Protein AF-A0A7Y7BG64-F1 (afdb_monomer)

Radius of gyration: 17.64 Å; Cα contacts (8 Å, |Δi|>4): 83; chains: 1; bounding box: 41×30×50 Å

Secondary structure (DSSP, 8-state):
-BPPTTHHHHHHHHHHHHHHHHHHHS----GGG-TTSHHHHHHHHHHHHTTS-S-----TTGGG--HHHHHHHHS-S-HHHHHHHHHHHHHHHHHHHHHHHHHHTT-BHHHHHHHHHH-

Foldseek 3Di:
DQDDPVVLVVLLVVLVVVLVVCVVPPDDDDCVVPVPDPVVLLVQLLCCLLVVDVDHDDDPPSVVVNVLSNQLNVDDPDNVVSSSVSVSVVSSVVSVVVVVVVSVVRDDPVVNVVVSVVD

Solvent-accessible surface area (backbone atoms only — not comparable to full-atom values): 6946 Å² total; per-residue (Å²): 108,73,57,58,77,72,54,54,60,53,54,48,51,50,51,52,53,50,51,56,50,46,65,73,71,52,78,82,80,68,62,87,84,43,77,85,43,67,66,52,52,43,46,41,50,21,35,28,68,62,70,76,34,97,67,65,92,52,61,90,68,52,71,77,59,48,64,64,28,50,58,20,38,74,40,67,92,50,66,68,65,15,47,50,50,49,50,53,52,53,51,47,49,50,52,51,52,52,50,55,51,41,47,74,74,55,44,40,53,72,59,51,52,60,51,58,75,74,105

pLDDT: mean 89.22, std 7.75, range [63.16, 97.62]

Sequence (119 aa):
MRIKGYWLFVFLGLTVAAFFFYRQTQPSLSYDIAPEFDGNDYRNIYDYFKDYREDYKVPHPFHQRVLVPFIASVFGSDIIPSFQYVNLIFSLLSVAVLFLLWRDLGFELKWFWAAFIWL

Mean predicted aligned error: 5.16 Å

Structure (mmCIF, N/CA/C/O backbone):
data_AF-A0A7Y7BG64-F1
#
_entry.id   AF-A0A7Y7BG64-F1
#
loop_
_atom_site.group_PDB
_atom_site.id
_atom_site.type_symbol
_atom_site.label_atom_id
_atom_site.label_alt_id
_atom_site.label_comp_id
_atom_site.label_asym_id
_atom_site.label_entity_id
_atom_site.label_seq_id
_atom_site.pdbx_PDB_ins_code
_atom_site.Cartn_x
_atom_site.Cartn_y
_atom_site.Cartn_z
_atom_site.occupancy
_atom_site.B_iso_or_equiv
_atom_site.auth_seq_id
_atom_site.auth_comp_id
_atom_site.auth_asym_id
_atom_site.auth_atom_id
_atom_site.pdbx_PDB_model_num
ATOM 1 N N . MET A 1 1 ? -15.366 -1.732 24.835 1.00 63.16 1 MET A N 1
ATOM 2 C CA . MET A 1 1 ? -16.336 -0.952 24.010 1.00 63.16 1 MET A CA 1
ATOM 3 C C . MET A 1 1 ? -16.162 -1.311 22.540 1.00 63.16 1 MET A C 1
ATOM 5 O O . MET A 1 1 ? -15.037 -1.236 22.051 1.00 63.16 1 MET A O 1
ATOM 9 N N . ARG A 1 2 ? -17.248 -1.676 21.839 1.00 76.81 2 ARG A N 1
ATOM 10 C CA . ARG A 1 2 ? -17.213 -1.940 20.388 1.00 76.81 2 ARG A CA 1
ATOM 11 C C . ARG A 1 2 ? -16.785 -0.686 19.623 1.00 76.81 2 ARG A C 1
ATOM 13 O O . ARG A 1 2 ? -17.228 0.421 19.941 1.00 76.81 2 ARG A O 1
ATOM 20 N N . ILE A 1 3 ? -15.918 -0.865 18.633 1.00 84.75 3 ILE A N 1
ATOM 21 C CA . ILE A 1 3 ? -15.406 0.229 17.811 1.00 84.75 3 ILE A CA 1
ATOM 22 C C . ILE A 1 3 ? -16.516 0.819 16.929 1.00 84.75 3 ILE A C 1
ATOM 24 O O . ILE A 1 3 ? -17.296 0.103 16.300 1.00 84.75 3 ILE A O 1
ATOM 28 N N . LYS A 1 4 ? -16.615 2.148 16.902 1.00 90.44 4 LYS A N 1
ATOM 29 C CA . LYS A 1 4 ? -17.594 2.876 16.082 1.00 90.44 4 LYS A CA 1
ATOM 30 C C . LYS A 1 4 ? -17.036 3.161 14.688 1.00 90.44 4 LYS A C 1
ATOM 32 O O . LYS A 1 4 ? -15.836 3.340 14.531 1.00 90.44 4 LYS A O 1
ATOM 37 N N . GLY A 1 5 ? -17.915 3.265 13.689 1.00 91.62 5 GLY A N 1
ATOM 38 C CA . GLY A 1 5 ? -17.519 3.431 12.284 1.00 91.62 5 GLY A CA 1
ATOM 39 C C . GLY A 1 5 ? -16.644 4.655 11.992 1.00 91.62 5 GLY A C 1
ATOM 40 O O . GLY A 1 5 ? -15.774 4.571 11.138 1.00 91.62 5 GLY A O 1
ATOM 41 N N . TYR A 1 6 ? -16.799 5.757 12.734 1.00 93.94 6 TYR A N 1
ATOM 42 C CA . TYR A 1 6 ? -15.993 6.966 12.516 1.00 93.94 6 TYR A CA 1
ATOM 43 C C . TYR A 1 6 ? -14.493 6.764 12.786 1.00 93.94 6 TYR A C 1
ATOM 45 O O . TYR A 1 6 ? -13.680 7.519 12.262 1.00 93.94 6 TYR A O 1
ATOM 53 N N . TRP A 1 7 ? -14.110 5.746 13.569 1.00 94.69 7 TRP A N 1
ATOM 54 C CA . TRP A 1 7 ? -12.699 5.434 13.816 1.00 94.69 7 TRP A CA 1
ATOM 55 C C . TRP A 1 7 ? -11.965 5.006 12.546 1.00 94.69 7 TRP A C 1
ATOM 57 O O . TRP A 1 7 ? -10.754 5.185 12.476 1.00 94.69 7 TRP A O 1
ATOM 67 N N . LEU A 1 8 ? -12.680 4.517 11.526 1.00 95.75 8 LEU A N 1
ATOM 68 C CA . LEU A 1 8 ? -12.088 4.209 10.227 1.00 95.75 8 LEU A CA 1
ATOM 69 C C . LEU A 1 8 ? -11.375 5.433 9.644 1.00 95.75 8 LEU A C 1
ATOM 71 O O . LEU A 1 8 ? -10.234 5.327 9.214 1.00 95.75 8 LEU A O 1
ATOM 75 N N . PHE A 1 9 ? -12.007 6.609 9.690 1.00 96.81 9 PHE A N 1
ATOM 76 C CA . PHE A 1 9 ? -11.412 7.837 9.157 1.00 96.81 9 PHE A CA 1
ATOM 77 C C . PHE A 1 9 ? -10.154 8.257 9.919 1.00 96.81 9 PHE A C 1
ATOM 79 O O . PHE A 1 9 ? -9.234 8.799 9.316 1.00 96.81 9 PHE A O 1
ATOM 86 N N . VAL A 1 10 ? -10.089 7.966 11.223 1.00 95.94 10 VAL A N 1
ATOM 87 C CA . VAL A 1 10 ? -8.889 8.216 12.032 1.00 95.94 10 VAL A CA 1
ATOM 88 C C . VAL A 1 10 ? -7.742 7.328 11.555 1.00 95.94 10 VAL A C 1
ATOM 90 O O . VAL A 1 10 ? -6.668 7.843 11.263 1.00 95.94 10 VAL A O 1
ATOM 93 N N . PHE A 1 11 ? -7.971 6.019 11.414 1.00 95.88 11 PHE A N 1
ATOM 94 C CA . PHE A 1 11 ? -6.931 5.095 10.951 1.00 95.88 11 PHE A CA 1
ATOM 95 C C . PHE A 1 11 ? -6.493 5.386 9.515 1.00 95.88 11 PHE A C 1
ATOM 97 O O . PHE A 1 11 ? -5.297 5.443 9.258 1.00 95.88 11 PHE A O 1
ATOM 104 N N . LEU A 1 12 ? -7.428 5.674 8.603 1.00 97.56 12 LEU A N 1
ATOM 105 C CA . LEU A 1 12 ? -7.090 6.080 7.235 1.00 97.56 12 LEU A CA 1
ATOM 106 C C . LEU A 1 12 ? -6.263 7.372 7.216 1.00 97.56 12 LEU A C 1
ATOM 108 O O . LEU A 1 12 ? -5.255 7.441 6.517 1.00 97.56 12 LEU A O 1
ATOM 112 N N . GLY A 1 13 ? -6.646 8.378 8.009 1.00 97.62 13 GLY A N 1
ATOM 113 C CA . GLY A 1 13 ? -5.891 9.626 8.128 1.00 97.62 13 GLY A CA 1
ATOM 114 C C . GLY A 1 13 ? -4.470 9.406 8.651 1.00 97.62 13 GLY A C 1
ATOM 115 O O . GLY A 1 13 ? -3.520 9.964 8.103 1.00 97.62 13 GLY A O 1
ATOM 116 N N . LEU A 1 14 ? -4.310 8.541 9.657 1.00 96.62 14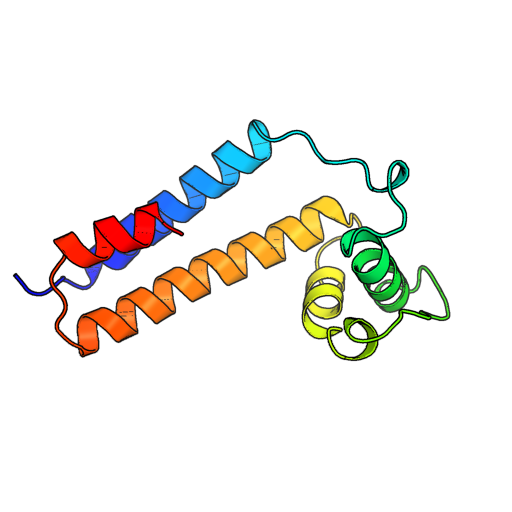 LEU A N 1
ATOM 117 C CA . LEU A 1 14 ? -2.997 8.157 10.178 1.00 96.62 14 LEU A CA 1
ATOM 118 C C . LEU A 1 14 ? -2.163 7.398 9.142 1.00 96.62 14 LEU A C 1
ATOM 120 O O . LEU A 1 14 ? -0.977 7.681 9.019 1.00 96.62 14 LEU A O 1
ATOM 124 N N . THR A 1 15 ? -2.763 6.498 8.358 1.00 96.75 15 THR A N 1
ATOM 125 C CA . THR A 1 15 ? -2.069 5.790 7.271 1.00 96.75 15 THR A CA 1
ATOM 126 C C . THR A 1 15 ? -1.559 6.757 6.210 1.00 96.75 15 THR A C 1
ATOM 128 O O . THR A 1 15 ? -0.409 6.646 5.794 1.00 96.75 15 THR A O 1
ATOM 131 N N . VAL A 1 16 ? -2.371 7.739 5.801 1.00 97.38 16 VAL A N 1
ATOM 132 C CA . VAL A 1 16 ? -1.934 8.787 4.864 1.00 97.38 16 VAL A CA 1
ATOM 133 C C . VAL A 1 16 ? -0.773 9.585 5.462 1.00 97.38 16 VAL A C 1
ATOM 135 O O . VAL A 1 16 ? 0.256 9.749 4.808 1.00 97.38 16 VAL A O 1
ATOM 138 N 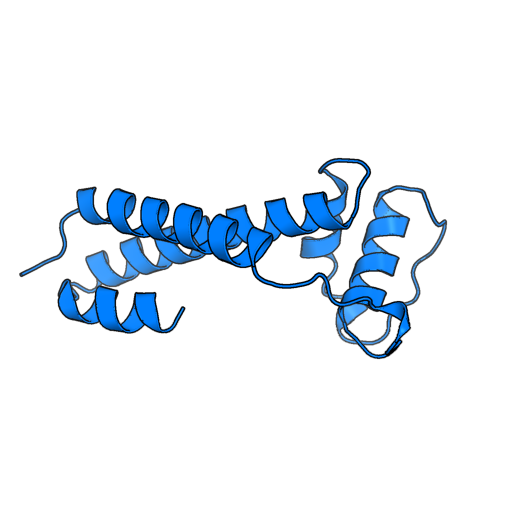N . ALA A 1 17 ? -0.910 10.054 6.705 1.00 96.50 17 ALA A N 1
ATOM 139 C CA . ALA A 1 17 ? 0.127 10.840 7.370 1.00 96.50 17 ALA A CA 1
ATOM 140 C C . ALA A 1 17 ? 1.449 10.063 7.494 1.00 96.50 17 ALA A C 1
ATOM 142 O O . ALA A 1 17 ? 2.503 10.585 7.128 1.00 96.50 17 ALA A O 1
ATOM 143 N N . ALA A 1 18 ? 1.388 8.804 7.935 1.00 94.25 18 ALA A N 1
ATOM 144 C CA . ALA A 1 18 ? 2.544 7.920 8.030 1.00 94.25 18 ALA A CA 1
ATOM 145 C C . ALA A 1 18 ? 3.175 7.672 6.654 1.00 94.25 18 ALA A C 1
ATOM 147 O O . ALA A 1 18 ? 4.387 7.804 6.509 1.00 94.25 18 ALA A O 1
ATOM 148 N N . PHE A 1 19 ? 2.370 7.393 5.624 1.00 94.62 19 PHE A N 1
ATOM 149 C CA . PHE A 1 19 ? 2.865 7.165 4.266 1.00 94.62 19 PHE A CA 1
ATOM 150 C C . PHE A 1 19 ? 3.677 8.354 3.740 1.00 94.62 19 PHE A C 1
ATOM 152 O O . PHE A 1 19 ? 4.790 8.175 3.247 1.00 94.62 19 PHE A O 1
ATOM 159 N N . PHE A 1 20 ? 3.151 9.576 3.860 1.00 94.69 20 PHE A N 1
ATOM 160 C CA . PHE A 1 20 ? 3.867 10.770 3.405 1.00 94.69 20 PHE A CA 1
ATOM 161 C C . PHE A 1 20 ? 5.094 11.082 4.265 1.00 94.69 20 PHE A C 1
ATOM 163 O O . PHE A 1 20 ? 6.118 11.495 3.721 1.00 94.69 20 PHE A O 1
ATOM 170 N N . PHE A 1 21 ? 5.024 10.831 5.574 1.00 94.19 21 PHE A N 1
ATOM 171 C CA . PHE A 1 21 ? 6.176 10.954 6.463 1.00 94.19 21 PHE A CA 1
ATOM 172 C C . PHE A 1 21 ? 7.311 10.002 6.057 1.00 94.19 21 PHE A C 1
ATOM 174 O O . PHE A 1 21 ? 8.443 10.447 5.864 1.00 94.19 21 PHE A O 1
ATOM 181 N N . TYR A 1 22 ? 7.019 8.715 5.848 1.00 90.38 22 TYR A N 1
ATOM 182 C CA . TYR A 1 22 ? 8.008 7.738 5.383 1.00 90.38 22 TYR A CA 1
ATOM 183 C C . TYR A 1 22 ? 8.525 8.062 3.986 1.00 90.38 22 TYR A C 1
ATOM 185 O O . TYR A 1 22 ? 9.728 8.021 3.760 1.00 90.38 22 TYR A O 1
ATOM 193 N N . ARG A 1 23 ? 7.652 8.473 3.062 1.00 89.38 23 ARG A N 1
ATOM 194 C CA . ARG A 1 23 ? 8.059 8.898 1.716 1.00 89.38 23 ARG A CA 1
ATOM 195 C C . ARG A 1 23 ? 9.085 10.036 1.742 1.00 89.38 23 ARG A C 1
ATOM 197 O O . ARG A 1 23 ? 9.939 10.091 0.865 1.00 89.38 23 ARG A O 1
ATOM 204 N N . GLN A 1 24 ? 8.977 10.955 2.701 1.00 89.81 24 GLN A N 1
ATOM 205 C CA . GLN A 1 24 ? 9.888 12.094 2.828 1.00 89.81 24 GLN A CA 1
ATOM 206 C C . GLN A 1 24 ? 11.183 11.742 3.571 1.00 89.81 24 GLN A C 1
ATOM 208 O O . GLN A 1 24 ? 12.228 12.322 3.285 1.00 89.81 24 GLN A O 1
ATOM 213 N N . THR A 1 25 ? 11.113 10.833 4.543 1.00 90.06 25 THR A N 1
ATOM 214 C CA . THR A 1 25 ? 12.233 10.535 5.452 1.00 90.06 25 THR A CA 1
ATOM 215 C C . THR A 1 25 ? 13.062 9.329 5.029 1.00 90.06 25 THR A C 1
ATOM 217 O O . THR A 1 25 ? 14.249 9.268 5.346 1.00 90.06 25 THR A O 1
ATOM 220 N N . GLN A 1 26 ? 12.471 8.377 4.309 1.00 81.44 26 GLN A N 1
ATOM 221 C CA . GLN A 1 26 ? 13.154 7.177 3.859 1.00 81.44 26 GLN A CA 1
ATOM 222 C C . GLN A 1 26 ? 13.857 7.444 2.521 1.00 81.44 26 GLN A C 1
ATOM 224 O O . GLN A 1 26 ? 13.193 7.778 1.536 1.00 81.44 26 GLN A O 1
ATOM 229 N N . PRO A 1 27 ? 15.190 7.286 2.443 1.00 74.81 27 PRO A N 1
ATOM 230 C CA . PRO A 1 27 ? 15.905 7.441 1.186 1.00 74.81 27 PRO A CA 1
ATOM 231 C C . PRO A 1 27 ? 15.439 6.381 0.184 1.00 74.81 27 PRO A C 1
ATOM 233 O O . PRO A 1 27 ? 15.218 5.220 0.539 1.00 74.81 27 PRO A O 1
ATOM 236 N N . SER A 1 28 ? 15.313 6.766 -1.087 1.00 68.56 28 SER A N 1
ATOM 237 C CA . SER A 1 28 ? 15.055 5.809 -2.158 1.00 68.56 28 SER A CA 1
ATOM 238 C C . SER A 1 28 ? 16.256 4.875 -2.284 1.00 68.56 28 SER A C 1
ATOM 240 O O . SER A 1 28 ? 17.352 5.321 -2.628 1.00 68.56 28 SER A O 1
ATOM 242 N N . LEU A 1 29 ? 16.059 3.588 -2.010 1.00 63.28 29 LEU A N 1
ATOM 243 C CA . LEU A 1 29 ? 17.063 2.571 -2.299 1.00 63.28 29 LEU A CA 1
ATOM 244 C C . LEU A 1 29 ? 17.317 2.560 -3.810 1.00 63.28 29 LEU A C 1
ATOM 246 O O . LEU A 1 29 ? 16.388 2.356 -4.593 1.00 63.28 29 LEU A O 1
ATOM 250 N N . SER A 1 30 ? 18.564 2.806 -4.224 1.00 65.31 30 SER A N 1
ATOM 251 C CA . SER A 1 30 ? 18.947 2.547 -5.609 1.00 65.31 30 SER A CA 1
ATOM 252 C C . SER A 1 30 ? 19.050 1.038 -5.798 1.00 65.31 30 SER A C 1
ATOM 254 O O . SER A 1 30 ? 19.841 0.366 -5.134 1.00 65.31 30 SER A O 1
ATOM 256 N N . TYR A 1 31 ? 18.239 0.516 -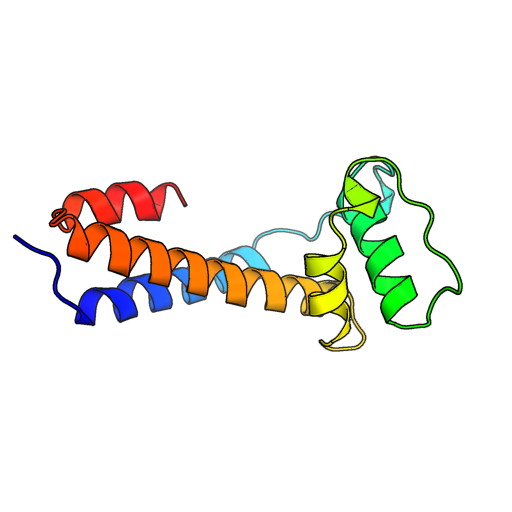6.712 1.00 67.62 31 TYR A N 1
ATOM 257 C CA . TYR A 1 31 ? 18.245 -0.895 -7.082 1.00 67.62 31 TYR A CA 1
ATOM 258 C C . TYR A 1 31 ? 19.450 -1.278 -7.959 1.00 67.62 31 TYR A C 1
ATOM 260 O O . TYR A 1 31 ? 19.652 -2.461 -8.227 1.00 67.62 31 TYR A O 1
ATOM 268 N N . ASP A 1 32 ? 20.283 -0.304 -8.345 1.00 69.81 32 ASP A N 1
ATOM 269 C CA . ASP A 1 32 ? 21.494 -0.525 -9.146 1.00 69.81 32 ASP A CA 1
ATOM 270 C C . ASP A 1 32 ? 22.598 -1.235 -8.342 1.00 69.81 32 ASP A C 1
ATOM 272 O O . ASP A 1 32 ? 23.495 -1.851 -8.910 1.00 69.81 32 ASP A O 1
ATOM 276 N N . ILE A 1 33 ? 22.535 -1.158 -7.007 1.00 69.69 33 ILE A N 1
ATOM 277 C CA . ILE A 1 33 ? 23.561 -1.696 -6.100 1.00 69.69 33 ILE A CA 1
ATOM 278 C C . ILE A 1 33 ? 23.353 -3.204 -5.851 1.00 69.69 33 ILE A C 1
ATOM 280 O O . ILE A 1 33 ? 24.288 -3.897 -5.455 1.00 69.69 33 ILE A O 1
ATOM 284 N N . ALA A 1 34 ? 22.150 -3.732 -6.107 1.00 74.38 34 ALA A N 1
ATOM 285 C CA . ALA A 1 34 ? 21.827 -5.144 -5.920 1.00 74.38 34 ALA A CA 1
ATOM 286 C C . ALA A 1 34 ? 20.792 -5.617 -6.961 1.00 74.38 34 ALA A C 1
ATOM 288 O O . ALA A 1 34 ? 19.588 -5.415 -6.774 1.00 74.38 34 ALA A O 1
ATOM 289 N N . PRO A 1 35 ? 21.239 -6.285 -8.042 1.00 75.19 35 PRO A N 1
ATOM 290 C CA . PRO A 1 35 ? 20.360 -6.804 -9.092 1.00 75.19 35 PRO A CA 1
ATOM 291 C C . PRO A 1 35 ? 19.282 -7.765 -8.576 1.00 75.19 35 PRO A C 1
ATOM 293 O O . PRO A 1 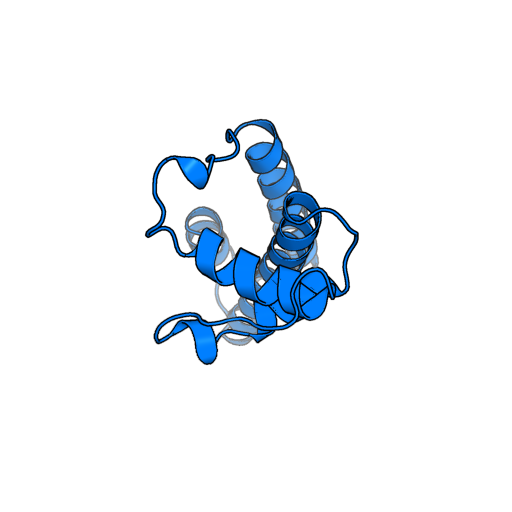35 ? 18.194 -7.813 -9.138 1.00 75.19 35 PRO A O 1
ATOM 296 N N . GLU A 1 36 ? 19.569 -8.479 -7.486 1.00 78.56 36 GLU A N 1
ATOM 297 C CA . GLU A 1 36 ? 18.711 -9.508 -6.881 1.00 78.56 36 GLU A CA 1
ATOM 298 C C . GLU A 1 36 ? 17.495 -8.954 -6.125 1.00 78.56 36 GLU A C 1
ATOM 300 O O . GLU A 1 36 ? 16.659 -9.724 -5.662 1.00 78.56 36 GLU A O 1
ATOM 305 N N . PHE A 1 37 ? 17.375 -7.634 -5.966 1.00 83.25 37 PHE A N 1
ATOM 306 C CA . PHE A 1 37 ? 16.191 -7.059 -5.343 1.00 83.25 37 PHE A CA 1
ATOM 307 C C . PHE A 1 37 ? 14.961 -7.195 -6.241 1.00 83.25 37 PHE A C 1
ATOM 309 O O . PHE A 1 37 ? 14.959 -6.717 -7.375 1.00 83.25 37 PHE A O 1
ATOM 316 N N . ASP A 1 38 ? 13.870 -7.705 -5.662 1.00 85.44 38 ASP A N 1
ATOM 317 C CA . ASP A 1 38 ? 12.540 -7.858 -6.272 1.00 85.44 38 ASP A CA 1
ATOM 318 C C . ASP A 1 38 ? 12.070 -6.625 -7.069 1.00 85.44 38 ASP A C 1
ATOM 320 O O . ASP A 1 38 ? 11.337 -6.738 -8.052 1.00 85.44 38 ASP A O 1
ATOM 324 N N . GLY A 1 39 ? 12.486 -5.422 -6.655 1.00 85.25 39 GLY A N 1
ATOM 325 C CA . GLY A 1 39 ? 12.163 -4.173 -7.345 1.00 85.25 39 GLY A CA 1
ATOM 326 C C . GLY A 1 39 ? 12.652 -4.117 -8.797 1.00 85.25 39 GLY A C 1
ATOM 327 O O . GLY A 1 39 ? 11.986 -3.496 -9.625 1.00 85.25 39 GLY A O 1
ATOM 328 N N . ASN A 1 40 ? 13.757 -4.790 -9.131 1.00 87.94 40 ASN A N 1
ATOM 329 C CA . ASN A 1 40 ? 14.261 -4.878 -10.503 1.00 87.94 40 ASN A CA 1
ATOM 330 C C . ASN A 1 40 ? 13.360 -5.751 -11.383 1.00 87.94 40 ASN A C 1
ATOM 332 O O . ASN A 1 40 ? 13.035 -5.363 -12.506 1.00 87.94 40 ASN A O 1
ATOM 336 N N . ASP A 1 41 ? 12.883 -6.880 -10.860 1.00 91.00 41 ASP A N 1
ATOM 337 C CA . ASP A 1 41 ? 11.930 -7.733 -11.574 1.00 91.00 41 ASP A CA 1
ATOM 338 C C . ASP A 1 41 ? 10.587 -7.022 -11.766 1.00 91.00 41 ASP A C 1
ATOM 340 O O . ASP A 1 41 ? 10.031 -7.020 -12.867 1.00 91.00 41 ASP A O 1
ATOM 344 N N . TYR A 1 42 ? 10.094 -6.325 -10.738 1.00 90.75 42 TYR A N 1
ATOM 345 C CA . TYR A 1 42 ? 8.887 -5.508 -10.867 1.00 90.75 42 TYR A CA 1
ATOM 346 C C . TYR A 1 42 ? 9.051 -4.343 -11.852 1.00 90.75 42 TYR A C 1
ATOM 348 O O . TYR A 1 42 ? 8.104 -4.046 -12.584 1.00 90.75 42 TYR A O 1
ATOM 356 N N . ARG A 1 43 ? 10.238 -3.725 -11.933 1.00 90.44 43 ARG A N 1
ATOM 357 C CA . ARG A 1 43 ? 10.567 -2.725 -12.964 1.00 90.44 43 ARG A CA 1
ATOM 358 C C . ARG A 1 43 ? 10.511 -3.325 -14.365 1.00 90.44 43 ARG A C 1
ATOM 360 O O . ARG A 1 43 ? 9.922 -2.715 -15.248 1.00 90.44 43 ARG A O 1
ATOM 367 N N . ASN A 1 44 ? 11.061 -4.522 -14.568 1.00 90.88 44 ASN A N 1
ATOM 368 C CA . ASN A 1 44 ? 11.038 -5.191 -15.872 1.00 90.88 44 ASN A CA 1
ATOM 369 C C . ASN A 1 44 ? 9.614 -5.438 -16.379 1.00 90.88 44 ASN A C 1
ATOM 371 O O . ASN A 1 44 ? 9.321 -5.175 -17.544 1.00 90.88 44 ASN A O 1
ATOM 375 N N . ILE A 1 45 ? 8.721 -5.886 -15.496 1.00 93.25 45 ILE A N 1
ATOM 376 C CA . ILE A 1 45 ? 7.307 -6.091 -15.832 1.00 93.25 45 ILE A CA 1
ATOM 377 C C . ILE A 1 45 ? 6.607 -4.742 -16.096 1.00 93.25 45 ILE A C 1
ATOM 379 O O . ILE A 1 45 ? 5.834 -4.623 -17.043 1.00 93.25 45 ILE A O 1
ATOM 383 N N . TYR A 1 46 ? 6.874 -3.720 -15.273 1.00 93.62 46 TYR A N 1
ATOM 384 C CA . TYR A 1 46 ? 6.308 -2.375 -15.444 1.00 93.62 46 TYR A CA 1
ATOM 385 C C . TYR A 1 46 ? 6.691 -1.759 -16.796 1.00 93.62 46 TYR A C 1
ATOM 387 O O . TYR A 1 46 ? 5.821 -1.256 -17.503 1.00 93.62 46 TYR A O 1
ATOM 395 N N . ASP A 1 47 ? 7.970 -1.840 -17.168 1.00 93.25 47 ASP A N 1
ATOM 396 C CA . ASP A 1 47 ? 8.488 -1.287 -18.421 1.00 93.25 47 ASP A CA 1
ATOM 397 C C . ASP A 1 47 ? 7.879 -1.977 -19.643 1.00 93.25 47 ASP A C 1
ATOM 399 O O . ASP A 1 47 ? 7.598 -1.316 -20.640 1.00 93.25 47 ASP A O 1
ATOM 403 N N . TYR A 1 48 ? 7.621 -3.285 -19.554 1.00 93.81 48 TYR A N 1
ATOM 404 C CA . TYR A 1 48 ? 6.879 -4.005 -20.585 1.00 93.81 48 TYR A CA 1
ATOM 405 C C . TYR A 1 48 ? 5.455 -3.458 -20.745 1.00 93.81 48 TYR A C 1
ATOM 407 O O . TYR A 1 48 ? 5.043 -3.127 -21.849 1.00 93.81 48 TYR A O 1
ATOM 415 N N . PHE A 1 49 ? 4.713 -3.273 -19.648 1.00 93.88 49 PHE A N 1
ATOM 416 C CA . PHE A 1 49 ? 3.359 -2.709 -19.726 1.00 93.88 49 PHE A CA 1
ATOM 417 C C . PHE A 1 49 ? 3.310 -1.219 -20.100 1.00 93.88 49 PHE A C 1
ATOM 419 O O . PHE A 1 49 ? 2.231 -0.704 -20.390 1.00 93.88 49 PHE A O 1
ATOM 426 N N . LYS A 1 50 ? 4.443 -0.513 -20.046 1.00 93.19 50 LYS A N 1
ATOM 427 C CA . LYS A 1 50 ? 4.599 0.866 -20.529 1.00 93.19 50 LYS A CA 1
ATOM 428 C C . LYS A 1 50 ? 5.059 0.956 -21.984 1.00 93.19 50 LYS A C 1
ATOM 430 O O . LYS A 1 50 ? 5.295 2.067 -22.456 1.00 93.19 50 LYS A O 1
ATOM 435 N N . ASP A 1 51 ? 5.218 -0.179 -22.660 1.00 92.19 51 ASP A N 1
ATOM 436 C CA . ASP A 1 51 ? 5.798 -0.279 -24.001 1.00 92.19 51 ASP A CA 1
ATOM 437 C C . ASP A 1 51 ? 7.238 0.278 -24.084 1.00 92.19 51 ASP A C 1
ATOM 439 O O . ASP A 1 51 ? 7.723 0.645 -25.153 1.00 92.19 51 ASP A O 1
ATOM 443 N N . TYR A 1 52 ? 7.959 0.338 -22.957 1.00 90.56 52 TYR A N 1
ATOM 444 C CA . TYR A 1 52 ? 9.385 0.694 -22.924 1.00 90.56 52 TYR A CA 1
ATOM 445 C C . TYR A 1 52 ? 10.281 -0.495 -23.287 1.00 90.56 52 TYR A C 1
ATOM 447 O O . TYR A 1 52 ? 11.456 -0.311 -23.611 1.00 90.56 52 TYR A O 1
ATOM 455 N N . ARG A 1 53 ? 9.734 -1.714 -23.227 1.00 88.94 53 ARG A N 1
ATOM 456 C CA . ARG A 1 53 ? 10.380 -2.964 -23.637 1.00 88.94 53 ARG A CA 1
ATOM 457 C C . ARG A 1 53 ? 9.385 -3.893 -24.318 1.00 88.94 53 ARG A C 1
ATOM 459 O O . ARG A 1 53 ? 8.226 -3.951 -23.933 1.00 88.94 53 ARG A O 1
ATOM 466 N N . GLU A 1 54 ? 9.872 -4.657 -25.292 1.00 86.25 54 GLU A N 1
ATOM 467 C CA . GLU A 1 54 ? 9.062 -5.615 -26.058 1.00 86.25 54 GLU A CA 1
ATOM 468 C C . GLU A 1 54 ? 8.848 -6.948 -25.327 1.00 86.25 54 GLU A C 1
ATOM 470 O O . GLU A 1 54 ? 7.883 -7.658 -25.606 1.00 86.25 54 GLU A O 1
ATOM 475 N N . ASP A 1 55 ? 9.724 -7.301 -24.382 1.00 84.56 55 ASP A N 1
ATOM 476 C CA . ASP A 1 55 ? 9.607 -8.506 -23.566 1.00 84.56 55 ASP A CA 1
ATOM 477 C C . ASP A 1 55 ? 9.982 -8.259 -22.094 1.00 84.56 55 ASP A C 1
ATOM 479 O O . ASP A 1 55 ? 10.706 -7.325 -21.741 1.00 84.56 55 ASP A O 1
ATOM 483 N N . TYR A 1 56 ? 9.470 -9.119 -21.208 1.00 80.94 56 TYR A N 1
ATOM 484 C CA . TYR A 1 56 ? 9.968 -9.236 -19.841 1.00 80.94 56 TYR A CA 1
ATOM 485 C C . TYR A 1 56 ? 10.233 -10.709 -19.520 1.00 80.94 56 TYR A C 1
ATOM 487 O O . TYR A 1 56 ? 9.351 -11.565 -19.596 1.00 80.94 56 TYR A O 1
ATOM 495 N N . LYS A 1 57 ? 11.481 -11.019 -19.161 1.00 85.69 57 LYS A N 1
ATOM 496 C CA . LYS A 1 57 ? 11.892 -12.336 -18.664 1.00 85.69 57 LYS A CA 1
ATOM 497 C C . LYS A 1 57 ? 12.285 -12.184 -17.207 1.00 85.69 57 LYS A C 1
ATOM 499 O O . LYS A 1 57 ? 13.380 -11.725 -16.906 1.00 85.69 57 LYS A O 1
ATOM 504 N N . VAL A 1 58 ? 11.369 -12.555 -16.323 1.00 87.69 58 VAL A N 1
ATOM 505 C CA . VAL A 1 58 ? 11.573 -12.527 -14.871 1.00 87.69 58 VAL A CA 1
ATOM 506 C C . VAL A 1 58 ? 11.475 -13.948 -14.309 1.00 87.69 58 VAL A C 1
ATOM 508 O O . VAL A 1 58 ? 10.683 -14.755 -14.815 1.00 87.69 58 VAL A O 1
ATOM 511 N N . PRO A 1 59 ? 12.268 -14.298 -13.284 1.00 88.50 59 PRO A N 1
ATOM 512 C CA . PRO A 1 59 ? 12.251 -15.635 -12.706 1.00 88.50 59 PRO A CA 1
ATOM 513 C C . PRO A 1 59 ? 10.932 -15.927 -11.969 1.00 88.50 59 PRO A C 1
ATOM 515 O O . PRO A 1 59 ? 10.093 -15.057 -11.725 1.00 88.50 59 PRO A O 1
ATOM 518 N N . HIS A 1 60 ? 10.716 -17.191 -11.599 1.00 85.75 60 HIS A N 1
ATOM 519 C CA . HIS A 1 60 ? 9.700 -17.530 -10.600 1.00 85.75 60 HIS A CA 1
ATOM 520 C C . HIS A 1 60 ? 10.064 -16.880 -9.251 1.00 85.75 60 HIS A C 1
ATOM 522 O O . HIS A 1 60 ? 11.224 -16.980 -8.858 1.00 85.75 60 HIS A O 1
ATOM 528 N N . PRO A 1 61 ? 9.114 -16.279 -8.506 1.00 88.06 61 PRO A N 1
ATOM 529 C CA . PRO A 1 61 ? 7.661 -16.252 -8.733 1.00 88.06 61 PRO A CA 1
ATOM 530 C C . PRO A 1 61 ? 7.136 -15.019 -9.493 1.00 88.06 61 PRO A C 1
ATOM 532 O O . PRO A 1 61 ? 5.924 -14.876 -9.658 1.00 88.06 61 PRO A O 1
ATOM 535 N N . PHE A 1 62 ? 8.000 -14.110 -9.948 1.00 88.25 62 PHE A N 1
ATOM 536 C CA . PHE A 1 62 ? 7.597 -12.801 -10.481 1.00 88.25 62 PHE A CA 1
ATOM 537 C C . PHE A 1 62 ? 6.793 -12.869 -11.775 1.00 88.25 62 PHE A C 1
ATOM 539 O O . PHE A 1 62 ? 5.893 -12.055 -11.963 1.00 88.25 62 PHE A O 1
ATOM 546 N N . HIS A 1 63 ? 7.011 -13.888 -12.608 1.00 86.38 63 HIS A N 1
ATOM 547 C CA . HIS A 1 63 ? 6.206 -14.086 -13.820 1.00 86.38 63 HIS A CA 1
ATOM 548 C C . HIS A 1 63 ? 4.713 -14.329 -13.523 1.00 86.38 63 HIS A C 1
ATOM 550 O O . HIS A 1 63 ? 3.882 -14.176 -14.410 1.00 86.38 63 HIS A O 1
ATOM 556 N N . GLN A 1 64 ? 4.357 -14.694 -12.284 1.00 88.25 64 GLN A N 1
ATOM 557 C CA . GLN A 1 64 ? 2.965 -14.852 -11.835 1.00 88.25 64 GLN A CA 1
ATOM 558 C C . GLN A 1 64 ? 2.454 -13.616 -11.078 1.00 88.25 64 GLN A C 1
ATOM 560 O O . GLN A 1 64 ? 1.249 -13.430 -10.926 1.00 88.25 64 GLN A O 1
ATOM 565 N N . ARG A 1 65 ? 3.353 -12.745 -10.599 1.00 89.88 65 ARG A N 1
ATOM 566 C CA . ARG A 1 65 ? 3.048 -11.575 -9.755 1.00 89.88 65 ARG A CA 1
ATOM 567 C C . ARG A 1 65 ? 2.948 -10.288 -10.580 1.00 89.88 65 ARG A C 1
ATOM 569 O O . ARG A 1 65 ? 3.489 -9.251 -10.209 1.00 89.88 65 ARG A O 1
ATOM 576 N N . VAL A 1 66 ? 2.237 -10.352 -11.701 1.00 92.44 66 VAL A N 1
ATOM 577 C CA . VAL A 1 66 ? 2.168 -9.253 -12.683 1.00 92.44 66 VAL A CA 1
ATOM 578 C C . VAL A 1 66 ? 1.161 -8.162 -12.325 1.00 92.44 66 VAL A C 1
ATOM 580 O O . VAL A 1 66 ? 1.236 -7.062 -12.862 1.00 92.44 66 VAL A O 1
ATOM 583 N N . LEU A 1 67 ? 0.233 -8.437 -11.403 1.00 93.25 67 LEU A N 1
ATOM 584 C CA . LEU A 1 67 ? -0.878 -7.534 -11.096 1.00 93.25 67 LEU A CA 1
ATOM 585 C C . LEU A 1 67 ? -0.409 -6.175 -10.559 1.00 93.25 67 LEU A C 1
ATOM 587 O O . LEU A 1 67 ? -0.909 -5.144 -10.993 1.00 93.25 67 LEU A O 1
ATOM 591 N N . VAL A 1 68 ? 0.547 -6.161 -9.628 1.00 92.81 68 VAL A N 1
ATOM 592 C CA . VAL A 1 68 ? 1.040 -4.911 -9.027 1.00 92.81 68 VAL A CA 1
ATOM 593 C C . VAL A 1 68 ? 1.769 -4.044 -10.066 1.00 92.81 68 V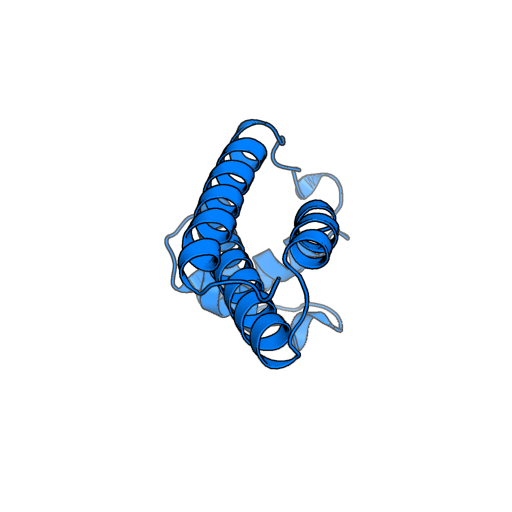AL A C 1
ATOM 595 O O . VAL A 1 68 ? 1.378 -2.887 -10.213 1.00 92.81 68 VAL A O 1
ATOM 598 N N . PRO A 1 69 ? 2.744 -4.564 -10.842 1.00 93.31 69 PRO A N 1
ATOM 599 C CA . PRO A 1 69 ? 3.357 -3.810 -11.938 1.00 93.31 69 PRO A CA 1
ATOM 600 C C . PRO A 1 69 ? 2.369 -3.352 -13.013 1.00 93.31 69 PRO A C 1
ATOM 602 O O . PRO A 1 69 ? 2.508 -2.244 -13.519 1.00 93.31 69 PRO A O 1
ATOM 605 N N . PHE A 1 70 ? 1.366 -4.174 -13.337 1.00 93.81 70 PHE A N 1
ATOM 606 C CA . PHE A 1 70 ? 0.311 -3.809 -14.283 1.00 93.81 70 PHE A CA 1
ATOM 607 C C . PHE A 1 70 ? -0.518 -2.628 -13.778 1.00 93.81 70 PHE A C 1
ATOM 609 O O . PHE A 1 70 ? -0.718 -1.649 -14.483 1.00 93.81 70 PHE A O 1
ATOM 616 N N . ILE A 1 71 ? -0.984 -2.678 -12.530 1.00 94.94 71 ILE A N 1
ATOM 617 C CA . ILE A 1 71 ? -1.729 -1.558 -11.950 1.00 94.94 71 ILE A CA 1
ATOM 618 C C . ILE A 1 71 ? -0.824 -0.318 -11.878 1.00 94.94 71 ILE A C 1
ATOM 620 O O . ILE A 1 71 ? -1.271 0.782 -12.196 1.00 94.94 71 ILE A O 1
ATOM 624 N N . ALA A 1 72 ? 0.451 -0.486 -11.513 1.00 94.88 72 ALA A N 1
ATOM 625 C CA . ALA A 1 72 ? 1.425 0.600 -11.492 1.00 94.88 72 ALA A CA 1
ATOM 626 C C . ALA A 1 72 ? 1.602 1.242 -12.879 1.00 94.88 72 ALA A C 1
ATOM 628 O O . ALA A 1 72 ? 1.655 2.466 -12.965 1.00 94.88 72 ALA A O 1
ATOM 629 N N . SER A 1 73 ? 1.643 0.464 -13.964 1.00 94.12 73 SER A N 1
ATOM 630 C CA . SER A 1 73 ? 1.829 0.994 -15.323 1.00 94.12 73 SER A CA 1
ATOM 631 C C . SER A 1 73 ? 0.643 1.815 -15.835 1.00 94.12 73 SER A C 1
ATOM 633 O O . SER A 1 73 ? 0.812 2.616 -16.753 1.00 94.12 73 SER A O 1
ATOM 635 N N . VAL A 1 74 ? -0.540 1.684 -15.229 1.00 94.00 74 VAL A N 1
ATOM 636 C CA . VAL A 1 74 ? -1.693 2.555 -15.517 1.00 94.00 74 VAL A CA 1
ATOM 637 C C . VAL A 1 74 ? -1.506 3.955 -14.916 1.00 94.00 74 VAL A C 1
ATOM 639 O O . VAL A 1 74 ? -2.050 4.929 -15.440 1.00 94.00 74 VAL A O 1
ATOM 642 N N . PHE A 1 75 ? -0.713 4.086 -13.847 1.00 87.88 75 PHE A N 1
ATOM 643 C CA . PHE A 1 75 ? -0.317 5.388 -13.303 1.00 87.88 75 PHE A CA 1
ATOM 644 C C . PHE A 1 75 ? 0.741 6.053 -14.206 1.00 87.88 75 PHE A C 1
ATOM 646 O O . PHE A 1 75 ? 1.005 5.561 -15.295 1.00 87.88 75 PHE A O 1
ATOM 653 N N . GLY A 1 76 ? 1.270 7.226 -13.841 1.00 80.94 76 GLY A N 1
ATOM 654 C CA . GLY A 1 76 ? 2.096 8.088 -14.710 1.00 80.94 76 GLY A CA 1
ATOM 655 C C . GLY A 1 76 ? 3.328 7.435 -15.369 1.00 80.94 76 GLY A C 1
ATOM 656 O O . GLY A 1 76 ? 3.540 6.230 -15.322 1.00 80.94 76 GLY A O 1
ATOM 657 N N . SER A 1 77 ? 4.165 8.228 -16.037 1.00 81.62 77 SER A N 1
ATOM 658 C CA . SER A 1 77 ? 5.382 7.716 -16.698 1.00 81.62 77 SER A CA 1
ATOM 659 C C . SER A 1 77 ? 6.422 7.189 -15.708 1.00 81.62 77 SER A C 1
ATOM 661 O O . SER A 1 77 ? 7.120 6.214 -15.985 1.00 81.62 77 SER A O 1
ATOM 663 N N . ASP A 1 78 ? 6.496 7.802 -14.530 1.00 87.00 78 ASP A N 1
ATOM 664 C CA . ASP A 1 78 ? 7.603 7.599 -13.608 1.00 87.00 78 ASP A CA 1
ATOM 665 C C . ASP A 1 78 ? 7.343 6.417 -12.673 1.00 87.00 78 ASP A C 1
ATOM 667 O O . ASP A 1 78 ? 6.378 6.402 -11.904 1.00 87.00 78 ASP A O 1
ATOM 671 N N . ILE A 1 79 ? 8.257 5.446 -12.686 1.00 88.75 79 ILE A N 1
ATOM 672 C CA . ILE A 1 79 ? 8.113 4.200 -11.928 1.00 88.75 79 ILE A CA 1
ATOM 673 C C . ILE A 1 79 ? 7.938 4.433 -10.420 1.00 88.75 79 ILE A C 1
ATOM 675 O O . ILE A 1 79 ? 7.041 3.861 -9.805 1.00 88.75 79 ILE A O 1
ATOM 679 N N . ILE A 1 80 ? 8.756 5.297 -9.807 1.00 89.44 80 ILE A N 1
ATOM 680 C CA . ILE A 1 80 ? 8.729 5.509 -8.351 1.00 89.44 80 ILE A CA 1
ATOM 681 C C . ILE A 1 80 ? 7.365 6.069 -7.900 1.00 89.44 80 ILE A C 1
ATOM 683 O O . ILE A 1 80 ? 6.734 5.438 -7.049 1.00 89.44 80 ILE A O 1
ATOM 687 N N . PRO A 1 81 ? 6.859 7.192 -8.452 1.00 91.00 81 PRO A N 1
ATOM 688 C CA . PRO A 1 81 ? 5.517 7.675 -8.135 1.00 91.00 81 PRO A CA 1
ATOM 689 C C . PRO A 1 81 ? 4.416 6.650 -8.421 1.00 91.00 81 PRO A C 1
ATOM 691 O O . PRO A 1 81 ? 3.525 6.482 -7.590 1.00 91.00 81 PRO A O 1
ATOM 694 N N . SER A 1 82 ? 4.489 5.927 -9.541 1.00 93.25 82 SER A N 1
ATOM 695 C CA . SER A 1 82 ? 3.493 4.915 -9.907 1.00 93.25 82 SER A CA 1
ATOM 696 C C . SER A 1 82 ? 3.363 3.812 -8.851 1.00 93.25 82 SER A C 1
ATOM 698 O O . SER A 1 82 ? 2.261 3.554 -8.362 1.00 93.25 82 SER A O 1
ATOM 700 N N . PHE A 1 83 ? 4.476 3.223 -8.404 1.00 92.12 83 PHE A N 1
ATOM 701 C CA . PHE A 1 83 ? 4.453 2.231 -7.320 1.00 92.12 83 PHE A CA 1
ATOM 702 C C . PHE A 1 83 ? 4.072 2.842 -5.962 1.00 92.12 83 PHE A C 1
ATOM 704 O O . PHE A 1 83 ? 3.402 2.189 -5.163 1.00 92.12 83 PHE A O 1
ATOM 711 N N . GLN A 1 84 ? 4.433 4.103 -5.698 1.00 92.06 84 GLN A N 1
ATOM 712 C CA . GLN A 1 84 ? 3.996 4.815 -4.492 1.00 92.06 84 GLN A CA 1
ATOM 713 C C . GLN A 1 84 ? 2.469 4.971 -4.440 1.00 92.06 84 GLN A C 1
ATOM 715 O O . GLN A 1 84 ? 1.881 4.768 -3.377 1.00 92.06 84 GLN A O 1
ATOM 720 N N . TYR A 1 85 ? 1.809 5.270 -5.563 1.00 93.31 85 TYR A N 1
ATOM 721 C CA . TYR A 1 85 ? 0.346 5.341 -5.613 1.00 93.31 85 TYR A CA 1
ATOM 722 C C . TYR A 1 85 ? -0.307 3.989 -5.348 1.00 93.31 85 TYR A C 1
ATOM 724 O O . TYR A 1 85 ? -1.236 3.915 -4.543 1.00 93.31 85 TYR A O 1
ATOM 732 N N . VAL A 1 86 ? 0.206 2.919 -5.965 1.00 94.69 86 VAL A N 1
ATOM 733 C CA . VAL A 1 86 ? -0.287 1.558 -5.712 1.00 94.69 86 VAL A CA 1
ATOM 734 C C . VAL A 1 86 ? -0.144 1.206 -4.235 1.00 94.69 86 VAL A C 1
ATOM 736 O O . VAL A 1 86 ? -1.124 0.803 -3.612 1.00 94.69 86 VAL A O 1
ATOM 739 N N . ASN A 1 87 ? 1.030 1.440 -3.647 1.00 93.44 87 ASN A N 1
ATOM 740 C CA . ASN A 1 87 ? 1.262 1.184 -2.228 1.00 93.44 87 ASN A CA 1
ATOM 741 C C . ASN A 1 87 ? 0.282 1.961 -1.342 1.00 93.44 87 ASN A C 1
ATOM 743 O O . ASN A 1 87 ? -0.338 1.364 -0.469 1.00 93.44 87 ASN A O 1
ATOM 747 N N . LEU A 1 88 ? 0.072 3.258 -1.588 1.00 95.31 88 LEU A N 1
ATOM 748 C CA . LEU A 1 88 ? -0.878 4.051 -0.804 1.00 95.31 88 LEU A CA 1
ATOM 749 C C . LEU A 1 88 ? -2.307 3.496 -0.902 1.00 95.31 88 LEU A C 1
ATOM 751 O O . LEU A 1 88 ? -2.970 3.331 0.122 1.00 95.31 88 LEU A O 1
ATOM 755 N N . ILE A 1 89 ? -2.775 3.181 -2.113 1.00 96.00 89 ILE A N 1
ATOM 756 C CA . ILE A 1 89 ? -4.120 2.631 -2.334 1.00 96.00 89 ILE A CA 1
ATOM 757 C C . ILE A 1 89 ? -4.281 1.307 -1.581 1.00 96.00 89 ILE A C 1
ATOM 759 O O . ILE A 1 89 ? -5.242 1.145 -0.827 1.00 96.00 89 ILE A O 1
ATOM 763 N N . PHE A 1 90 ? -3.338 0.377 -1.738 1.00 96.00 90 PHE A N 1
ATOM 764 C CA . PHE A 1 90 ? -3.418 -0.933 -1.094 1.00 96.00 90 PHE A CA 1
ATOM 765 C C . PHE A 1 90 ? -3.251 -0.858 0.426 1.00 96.00 90 PHE A C 1
ATOM 767 O O . PHE A 1 90 ? -3.926 -1.610 1.130 1.00 96.00 90 PHE A O 1
ATOM 774 N N . SER A 1 91 ? -2.458 0.074 0.960 1.00 95.38 91 SER A N 1
ATOM 775 C CA . SER A 1 91 ? -2.385 0.315 2.406 1.00 95.38 91 SER A CA 1
ATOM 776 C C . SER A 1 91 ? -3.720 0.814 2.961 1.00 95.38 91 SER A C 1
ATOM 778 O O . SER A 1 91 ? -4.213 0.281 3.956 1.00 95.38 91 SER A O 1
ATOM 780 N N . LEU A 1 92 ? -4.362 1.780 2.294 1.00 97.44 92 LEU A N 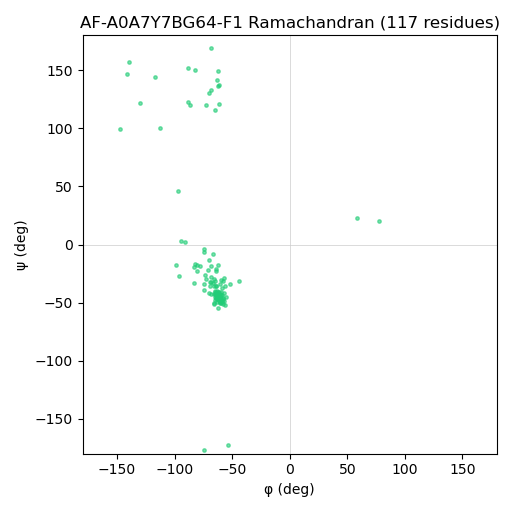1
ATOM 781 C CA . LEU A 1 92 ? -5.676 2.289 2.707 1.00 97.44 92 LEU A CA 1
ATOM 782 C C . LEU A 1 92 ? -6.762 1.211 2.622 1.00 97.44 92 LEU A C 1
ATOM 784 O O . LEU A 1 92 ? -7.563 1.071 3.547 1.00 97.44 92 LEU A O 1
ATOM 788 N N . LEU A 1 93 ? -6.772 0.424 1.543 1.00 97.25 93 LEU A N 1
ATOM 789 C CA . LEU A 1 93 ? -7.703 -0.694 1.381 1.00 97.25 93 LEU A CA 1
ATOM 790 C C . LEU A 1 93 ? -7.482 -1.771 2.445 1.00 97.25 93 LEU A C 1
ATOM 792 O O . LEU A 1 93 ? -8.454 -2.251 3.024 1.00 97.25 93 LEU A O 1
ATOM 796 N N . SER A 1 94 ? -6.228 -2.112 2.748 1.00 95.25 94 SER A N 1
ATOM 797 C CA . SER A 1 94 ? -5.894 -3.098 3.782 1.00 95.25 94 SER A CA 1
ATOM 798 C C . SER A 1 94 ? -6.402 -2.650 5.150 1.00 95.25 94 SER A C 1
ATOM 800 O O . SER A 1 94 ? -7.092 -3.409 5.830 1.00 95.25 94 SER A O 1
ATOM 802 N N . VAL A 1 95 ? -6.156 -1.389 5.518 1.00 95.94 95 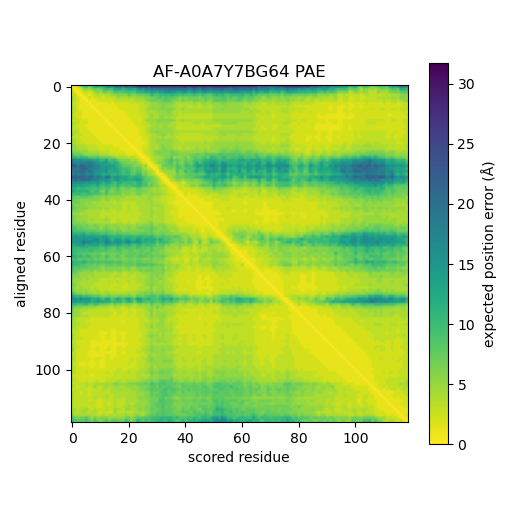VAL A N 1
ATOM 803 C CA . VAL A 1 95 ? -6.671 -0.801 6.763 1.00 95.94 95 VAL A CA 1
ATOM 804 C C . VAL A 1 95 ? -8.197 -0.798 6.780 1.00 95.94 95 VAL A C 1
ATOM 806 O O . VAL A 1 95 ? -8.788 -1.182 7.787 1.00 95.94 95 VAL A O 1
ATOM 809 N N . ALA A 1 96 ? -8.857 -0.434 5.678 1.00 96.62 96 ALA A N 1
ATOM 810 C CA . ALA A 1 96 ? -10.315 -0.436 5.599 1.00 96.62 96 ALA A CA 1
ATOM 811 C C . ALA A 1 96 ? -10.913 -1.844 5.753 1.00 96.62 96 ALA A C 1
ATOM 813 O O . ALA A 1 96 ? -11.841 -2.032 6.541 1.00 96.62 96 ALA A O 1
ATOM 814 N N . VAL A 1 97 ? -10.375 -2.839 5.045 1.00 96.19 97 VAL A N 1
ATOM 815 C CA . VAL A 1 97 ? -10.853 -4.228 5.105 1.00 96.19 97 VAL A CA 1
ATOM 816 C C . VAL A 1 97 ? -10.632 -4.817 6.494 1.00 96.19 97 VAL A C 1
ATOM 818 O O . VAL A 1 97 ? -11.573 -5.361 7.074 1.00 96.19 97 VAL A O 1
ATOM 821 N N . LEU A 1 98 ? -9.434 -4.660 7.064 1.00 94.00 98 LEU A N 1
ATOM 822 C CA . LEU A 1 98 ? -9.138 -5.124 8.422 1.00 94.00 98 LEU A CA 1
ATOM 823 C C . LEU A 1 98 ? -10.026 -4.424 9.452 1.00 94.00 98 LEU A C 1
ATOM 825 O O . LEU A 1 98 ? -10.569 -5.082 10.339 1.00 94.00 98 LEU A O 1
ATOM 829 N N . PHE A 1 99 ? -10.247 -3.115 9.296 1.00 94.69 99 PHE A N 1
ATOM 830 C CA . PHE A 1 99 ? -11.155 -2.357 10.149 1.00 94.69 99 PHE A CA 1
ATOM 831 C C . PHE A 1 99 ? -12.567 -2.942 10.156 1.00 94.69 99 PHE A C 1
ATOM 833 O O . PHE A 1 99 ? -13.142 -3.202 11.219 1.00 94.69 99 PHE A O 1
ATOM 840 N N . LEU A 1 100 ? -13.131 -3.145 8.964 1.00 95.12 100 LEU A N 1
ATOM 841 C CA . LEU A 1 100 ? -14.483 -3.665 8.795 1.00 95.12 100 LEU A CA 1
ATOM 842 C C . LEU A 1 100 ? -14.605 -5.090 9.339 1.00 95.12 100 LEU A C 1
ATOM 844 O O . LEU A 1 100 ? -15.535 -5.353 10.102 1.00 95.12 100 LEU A O 1
ATOM 848 N N . LEU A 1 101 ? -13.645 -5.960 9.013 1.00 94.19 101 LEU A N 1
ATOM 849 C CA . LEU A 1 101 ? -13.596 -7.343 9.481 1.00 94.19 101 LEU A CA 1
ATOM 850 C C . LEU A 1 101 ? -13.573 -7.410 11.008 1.00 94.19 101 LEU A C 1
ATOM 852 O O . LEU A 1 101 ? -14.372 -8.101 11.630 1.00 94.19 101 LEU A O 1
ATOM 856 N N . TRP A 1 102 ? -12.674 -6.670 11.643 1.00 92.81 102 TRP A N 1
ATOM 857 C CA . TRP A 1 102 ? -12.504 -6.752 13.091 1.00 92.81 102 TRP A CA 1
ATOM 858 C C . TRP A 1 102 ? -13.655 -6.107 13.857 1.00 92.81 102 TRP A C 1
ATOM 860 O O . TRP A 1 102 ? -13.987 -6.537 14.965 1.00 92.81 102 TRP A O 1
ATOM 870 N N . ARG A 1 103 ? -14.286 -5.085 13.269 1.00 93.06 103 ARG A N 1
ATOM 871 C CA . ARG A 1 103 ? -15.517 -4.513 13.812 1.00 93.06 103 ARG A CA 1
ATOM 872 C C . ARG A 1 103 ? -16.639 -5.548 13.790 1.00 93.06 103 ARG A C 1
ATOM 874 O O . ARG A 1 103 ? -17.372 -5.631 14.773 1.00 93.06 103 ARG A O 1
ATOM 881 N N . ASP A 1 104 ? -16.753 -6.312 12.705 1.00 94.31 104 ASP A N 1
ATOM 882 C CA . ASP A 1 104 ? -17.743 -7.386 12.561 1.00 94.31 104 ASP A CA 1
ATOM 883 C C . ASP A 1 104 ? -17.503 -8.520 13.570 1.00 94.31 104 ASP A C 1
ATOM 885 O O . ASP A 1 104 ? -18.421 -8.945 14.269 1.00 94.31 104 ASP A O 1
ATOM 889 N N . LEU A 1 105 ? -16.235 -8.885 13.787 1.00 93.75 105 LEU A N 1
ATOM 890 C CA . LEU A 1 105 ? -15.810 -9.818 14.839 1.00 93.75 105 LEU A CA 1
ATOM 891 C C . LEU A 1 105 ? -16.007 -9.281 16.272 1.00 93.75 105 LEU A C 1
ATOM 893 O O . LEU A 1 105 ? -15.835 -10.014 17.244 1.00 93.75 105 LEU A O 1
ATOM 897 N N . GLY A 1 106 ? -16.371 -8.006 16.432 1.00 92.75 106 GLY A N 1
ATOM 898 C CA . GLY A 1 106 ? -16.666 -7.407 17.731 1.00 92.75 106 GLY A CA 1
ATOM 899 C C . GLY A 1 106 ? -15.434 -7.044 18.564 1.00 92.75 106 GLY A C 1
ATOM 900 O O . GLY A 1 106 ? -15.571 -6.865 19.778 1.00 92.75 106 GLY A O 1
ATOM 901 N N . PHE A 1 107 ? -14.256 -6.899 17.945 1.00 90.88 107 PHE A N 1
ATOM 902 C CA . PHE A 1 107 ? -13.041 -6.492 18.651 1.00 90.88 107 PHE A CA 1
ATOM 903 C C . PHE A 1 107 ? -13.160 -5.094 19.278 1.00 90.88 107 PHE A C 1
ATOM 905 O O . PHE A 1 107 ? -13.838 -4.184 18.788 1.00 90.88 107 PHE A O 1
ATOM 912 N N . GLU A 1 108 ? -12.453 -4.916 20.395 1.00 91.31 108 GLU A N 1
ATOM 913 C CA . GLU A 1 108 ? -12.340 -3.630 21.079 1.00 91.31 108 GLU A CA 1
ATOM 914 C C . GLU A 1 108 ? -11.273 -2.729 20.447 1.00 91.31 108 GLU A C 1
ATOM 916 O O . GLU A 1 108 ? -10.239 -3.206 19.984 1.00 91.31 108 GLU A O 1
ATOM 921 N N . LEU A 1 109 ? -11.468 -1.409 20.537 1.00 89.69 109 LEU A N 1
ATOM 922 C CA . LEU A 1 109 ? -10.567 -0.391 19.973 1.00 89.69 109 LEU A CA 1
ATOM 923 C C . LEU A 1 109 ? -9.088 -0.551 20.383 1.00 89.69 109 LEU A C 1
ATOM 925 O O . LEU A 1 109 ? -8.201 -0.266 19.587 1.00 89.69 109 LEU A O 1
ATOM 929 N N . LYS A 1 110 ? -8.797 -1.022 21.602 1.00 91.19 110 LYS A 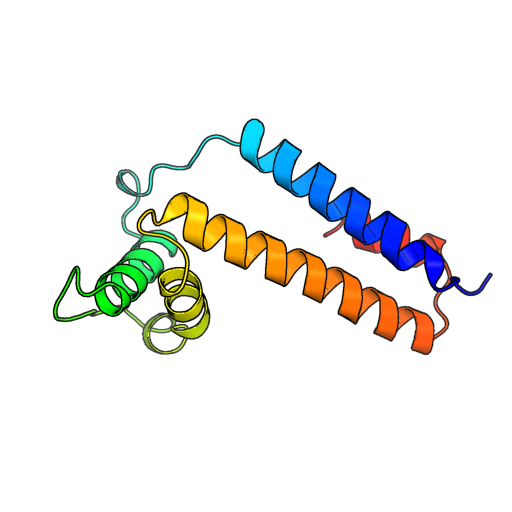N 1
ATOM 930 C CA . LYS A 1 110 ? -7.411 -1.219 22.068 1.00 91.19 110 LYS A CA 1
ATOM 931 C C . LYS A 1 110 ? -6.626 -2.219 21.207 1.00 91.19 110 LYS A C 1
ATOM 933 O O . LYS A 1 110 ? -5.437 -2.029 20.986 1.00 91.19 110 LYS A O 1
ATOM 938 N N . TRP A 1 111 ? -7.301 -3.244 20.685 1.00 89.56 111 TRP A N 1
ATOM 939 C CA . TRP A 1 111 ? -6.681 -4.258 19.832 1.00 89.56 111 TRP A CA 1
ATOM 940 C C . TRP A 1 111 ? -6.388 -3.715 18.436 1.00 89.56 111 TRP A C 1
ATOM 942 O O . TRP A 1 111 ? -5.353 -4.039 17.865 1.00 89.56 111 TRP A O 1
ATOM 952 N N . PHE A 1 112 ? -7.239 -2.817 17.932 1.00 89.12 112 PHE A N 1
ATOM 953 C CA . PHE A 1 112 ? -6.972 -2.091 16.691 1.00 89.12 112 PHE A CA 1
ATOM 954 C C . PHE A 1 112 ? -5.710 -1.253 16.777 1.00 89.12 112 PHE A C 1
ATOM 956 O O . PHE A 1 112 ? -4.897 -1.313 15.869 1.00 89.12 112 PHE A O 1
ATOM 963 N N . TRP A 1 113 ? -5.525 -0.504 17.865 1.00 90.50 113 TRP A N 1
ATOM 964 C CA . TRP A 1 113 ? -4.312 0.292 18.047 1.00 90.50 113 TRP A CA 1
ATOM 965 C C . TRP A 1 113 ? -3.053 -0.569 18.069 1.00 90.50 113 TRP A C 1
ATOM 967 O O . TRP A 1 113 ? -2.094 -0.244 17.378 1.00 90.50 113 TRP A O 1
ATOM 977 N N . ALA A 1 114 ? -3.072 -1.681 18.809 1.00 89.81 114 ALA A N 1
ATOM 978 C CA . ALA A 1 114 ? -1.937 -2.600 18.860 1.00 89.81 114 ALA A CA 1
ATOM 979 C C . ALA A 1 114 ? -1.575 -3.143 17.467 1.00 89.81 114 ALA A C 1
ATOM 981 O O . ALA A 1 114 ? -0.405 -3.178 17.102 1.00 89.81 114 ALA A O 1
ATOM 982 N N . ALA A 1 115 ? -2.579 -3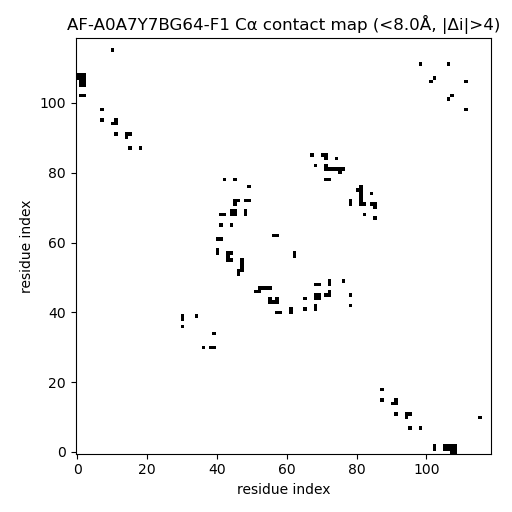.518 16.678 1.00 85.94 115 ALA A N 1
ATOM 983 C CA . ALA A 1 115 ? -2.371 -4.049 15.338 1.00 85.94 115 ALA A CA 1
ATOM 984 C C . ALA A 1 115 ? -1.974 -2.988 14.317 1.00 85.94 115 ALA A C 1
ATOM 986 O O . ALA A 1 115 ? -1.126 -3.244 13.478 1.00 85.94 115 ALA A O 1
ATOM 987 N N . PHE A 1 116 ? -2.568 -1.800 14.404 1.00 88.00 116 PHE A N 1
ATOM 988 C CA . PHE A 1 116 ? -2.270 -0.686 13.515 1.00 88.00 116 PHE A CA 1
ATOM 989 C C . PHE A 1 116 ? -0.839 -0.183 13.694 1.00 88.00 116 PHE A C 1
ATOM 991 O O . PHE A 1 116 ? -0.210 0.188 12.721 1.00 88.00 116 PHE A O 1
ATOM 998 N N . ILE A 1 117 ? -0.313 -0.191 14.922 1.00 87.94 117 ILE A N 1
ATOM 999 C CA . ILE A 1 117 ? 1.089 0.170 15.191 1.00 87.94 117 ILE A CA 1
ATOM 1000 C C . ILE A 1 117 ? 2.063 -0.874 14.625 1.00 87.94 117 ILE A C 1
ATOM 1002 O O . ILE A 1 117 ? 3.203 -0.544 14.318 1.00 87.94 117 ILE A O 1
ATOM 1006 N N . TRP A 1 118 ? 1.637 -2.134 14.521 1.00 80.62 118 TRP A N 1
ATOM 1007 C CA . TRP A 1 118 ? 2.450 -3.203 13.941 1.00 80.62 118 TRP A CA 1
ATOM 1008 C C . TRP A 1 118 ? 2.475 -3.177 12.401 1.00 80.62 118 TRP A C 1
ATOM 1010 O O . TRP A 1 118 ? 3.353 -3.799 11.807 1.00 80.62 118 TRP A O 1
ATOM 1020 N N . LEU A 1 119 ? 1.513 -2.488 11.780 1.00 71.31 119 LEU A N 1
ATOM 1021 C CA . LEU A 1 119 ? 1.268 -2.429 10.336 1.00 71.31 119 LEU A CA 1
ATOM 1022 C C . LEU A 1 119 ? 2.013 -1.252 9.693 1.00 71.31 119 LEU A C 1
ATOM 1024 O O . LEU A 1 119 ? 2.590 -1.469 8.606 1.00 71.31 119 LEU A O 1
#